Protein AF-A0A8T4SNY5-F1 (afdb_monomer_lite)

Structure (mmCIF, N/CA/C/O backbone):
data_AF-A0A8T4SNY5-F1
#
_entry.id   AF-A0A8T4SNY5-F1
#
loop_
_atom_site.group_PDB
_atom_site.id
_atom_site.type_symbol
_atom_site.label_atom_id
_atom_site.label_alt_id
_atom_site.label_comp_id
_atom_site.label_asym_id
_atom_site.label_entity_id
_atom_site.label_seq_id
_atom_site.pdbx_PDB_ins_code
_atom_site.Cartn_x
_atom_site.Cartn_y
_atom_site.Cartn_z
_atom_site.occupancy
_atom_site.B_iso_or_equiv
_atom_site.auth_seq_id
_atom_site.auth_comp_id
_atom_site.auth_asym_id
_atom_site.auth_atom_id
_atom_site.pdbx_PDB_model_num
ATOM 1 N N . MET A 1 1 ? -15.282 12.375 0.571 1.00 62.53 1 MET A N 1
ATOM 2 C CA . MET A 1 1 ? -14.479 11.291 1.178 1.00 62.53 1 MET A CA 1
ATOM 3 C C . MET A 1 1 ? -13.281 11.057 0.279 1.00 62.53 1 MET A C 1
ATOM 5 O O . MET A 1 1 ? -13.474 11.071 -0.930 1.00 62.53 1 MET A O 1
ATOM 9 N N . MET A 1 2 ? -12.082 10.923 0.847 1.00 80.94 2 MET A N 1
ATOM 10 C CA . MET A 1 2 ? -10.879 10.538 0.097 1.00 80.94 2 MET A CA 1
ATOM 11 C C . MET A 1 2 ? -10.996 9.065 -0.307 1.00 80.94 2 MET A C 1
ATOM 13 O O . MET A 1 2 ? -11.519 8.269 0.476 1.00 80.94 2 MET A O 1
ATOM 17 N N . LYS A 1 3 ? -10.555 8.706 -1.515 1.00 93.56 3 LYS A N 1
ATOM 18 C CA . LYS A 1 3 ? -10.557 7.305 -1.964 1.00 93.56 3 LYS A CA 1
ATOM 19 C C . LYS A 1 3 ? -9.425 6.524 -1.291 1.00 93.56 3 LYS A C 1
ATOM 21 O O . LYS A 1 3 ? -8.374 7.090 -1.001 1.00 93.56 3 LYS A O 1
ATOM 26 N N . THR A 1 4 ? -9.604 5.216 -1.102 1.00 96.06 4 THR A N 1
ATOM 27 C CA . THR A 1 4 ? -8.576 4.334 -0.520 1.00 96.06 4 THR A CA 1
ATOM 28 C C . THR A 1 4 ? -7.262 4.418 -1.301 1.00 96.06 4 THR A C 1
ATOM 30 O O . THR A 1 4 ? -6.211 4.590 -0.695 1.00 96.06 4 THR A O 1
ATOM 33 N N . GLU A 1 5 ? -7.312 4.423 -2.637 1.00 97.00 5 GLU A N 1
ATOM 34 C CA . GLU A 1 5 ? -6.132 4.592 -3.505 1.00 97.00 5 GLU A CA 1
ATOM 35 C C . GLU A 1 5 ? -5.359 5.891 -3.210 1.00 97.00 5 GLU A C 1
ATOM 37 O O . GLU A 1 5 ? -4.147 5.857 -3.009 1.00 97.00 5 GLU A O 1
ATOM 42 N N . GLU A 1 6 ? -6.057 7.026 -3.097 1.00 96.75 6 GLU A N 1
ATOM 43 C CA . GLU A 1 6 ? -5.450 8.330 -2.780 1.00 96.75 6 GLU A CA 1
ATOM 44 C C . GLU A 1 6 ? -4.775 8.312 -1.399 1.00 96.75 6 GLU A C 1
ATOM 46 O O . GLU A 1 6 ? -3.701 8.893 -1.210 1.00 96.75 6 GLU A O 1
ATOM 51 N N . HIS A 1 7 ? -5.368 7.597 -0.437 1.00 96.56 7 HIS A N 1
ATOM 52 C CA . HIS A 1 7 ? -4.779 7.426 0.886 1.00 96.56 7 HIS A CA 1
ATOM 53 C C . HIS A 1 7 ? -3.510 6.564 0.840 1.00 96.56 7 HIS A C 1
ATOM 55 O O . HIS A 1 7 ? -2.498 6.933 1.436 1.00 96.56 7 HIS A O 1
ATOM 61 N N . ILE A 1 8 ? -3.533 5.455 0.095 1.00 97.06 8 ILE A N 1
ATOM 62 C CA . ILE A 1 8 ? -2.361 4.591 -0.095 1.00 97.06 8 ILE A CA 1
ATOM 63 C C . ILE A 1 8 ? -1.219 5.371 -0.754 1.00 97.06 8 ILE A C 1
ATOM 65 O O . ILE A 1 8 ? -0.087 5.305 -0.276 1.00 97.06 8 ILE A O 1
ATOM 69 N N . VAL A 1 9 ? -1.502 6.187 -1.777 1.00 97.00 9 VAL A N 1
ATOM 70 C CA . VAL A 1 9 ? -0.496 7.077 -2.384 1.00 97.00 9 VAL A CA 1
ATOM 71 C C . VAL A 1 9 ? 0.084 8.041 -1.348 1.00 97.00 9 VAL A C 1
ATOM 73 O O . VAL A 1 9 ? 1.300 8.227 -1.297 1.00 97.00 9 VAL A O 1
ATOM 76 N N . SER A 1 10 ? -0.756 8.634 -0.491 1.00 96.19 10 SER A N 1
ATOM 77 C CA . SER A 1 10 ? -0.291 9.518 0.587 1.00 96.19 10 SER A CA 1
ATOM 78 C C . SER A 1 10 ? 0.638 8.798 1.568 1.00 96.19 10 SER A C 1
ATOM 80 O O . SER A 1 10 ? 1.678 9.347 1.931 1.00 96.19 10 SER A O 1
ATOM 82 N N . ILE A 1 11 ? 0.303 7.568 1.965 1.00 96.31 11 ILE A N 1
ATOM 83 C CA . ILE A 1 11 ? 1.137 6.739 2.845 1.00 96.31 11 ILE A CA 1
ATOM 84 C C . ILE A 1 11 ? 2.494 6.464 2.190 1.00 96.31 11 ILE A C 1
ATOM 86 O O . ILE A 1 11 ? 3.530 6.729 2.799 1.00 96.31 11 ILE A O 1
ATOM 90 N N . ILE A 1 12 ? 2.504 6.019 0.932 1.00 96.81 12 ILE A N 1
ATOM 91 C CA . ILE A 1 12 ? 3.743 5.704 0.211 1.00 96.81 12 ILE A CA 1
ATOM 92 C C . ILE A 1 12 ? 4.628 6.953 0.066 1.00 96.81 12 ILE A C 1
ATOM 94 O O . ILE A 1 12 ? 5.826 6.883 0.337 1.00 96.81 12 ILE A O 1
ATOM 98 N N . LYS A 1 13 ? 4.049 8.121 -0.252 1.00 95.25 13 LYS A N 1
ATOM 99 C CA . LYS A 1 13 ? 4.787 9.399 -0.327 1.00 95.25 13 LYS A CA 1
ATOM 100 C C . LYS A 1 13 ? 5.359 9.855 1.019 1.00 95.25 13 LYS A C 1
ATOM 102 O O . LYS A 1 13 ? 6.395 10.513 1.046 1.00 95.25 13 LYS A O 1
ATOM 107 N N . LYS A 1 14 ? 4.706 9.519 2.139 1.00 95.06 14 LYS A N 1
ATOM 108 C CA . LYS A 1 14 ? 5.246 9.764 3.490 1.00 95.06 14 LYS A CA 1
ATOM 109 C C . LYS A 1 14 ? 6.400 8.814 3.824 1.00 95.06 14 LYS A C 1
ATOM 111 O O . LYS A 1 14 ?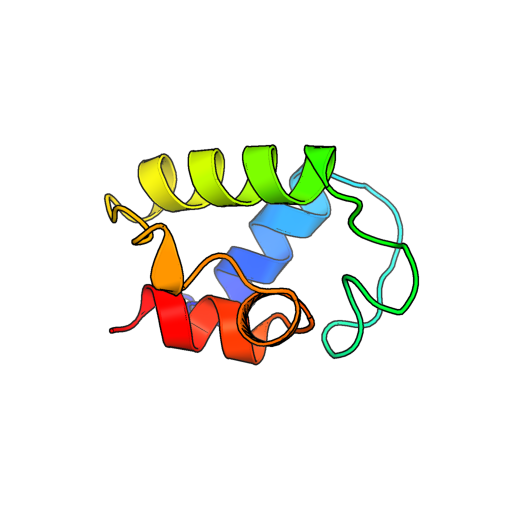 7.291 9.200 4.572 1.00 95.06 14 LYS A O 1
ATOM 116 N N . MET A 1 15 ? 6.387 7.591 3.286 1.00 94.88 15 MET A N 1
ATOM 117 C CA . MET A 1 15 ? 7.459 6.609 3.479 1.00 94.88 15 MET A CA 1
ATOM 118 C C . MET A 1 15 ? 8.702 6.934 2.642 1.00 94.88 15 MET A C 1
ATOM 120 O O . MET A 1 15 ? 9.820 6.816 3.143 1.00 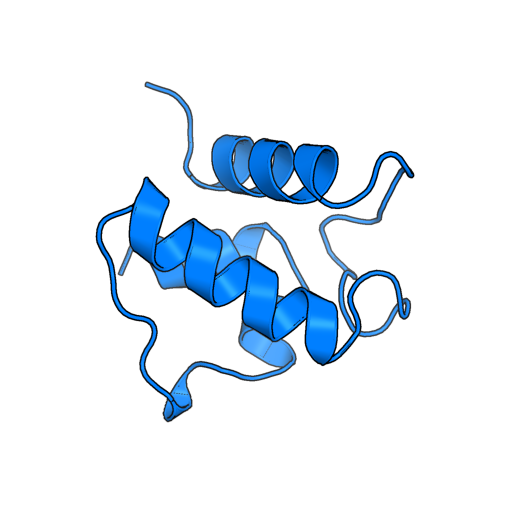94.88 15 MET A O 1
ATOM 124 N N . LYS A 1 16 ? 8.515 7.325 1.375 1.00 93.06 16 LYS A N 1
ATOM 125 C CA . LYS A 1 16 ? 9.591 7.645 0.431 1.00 93.06 16 LYS A CA 1
ATOM 126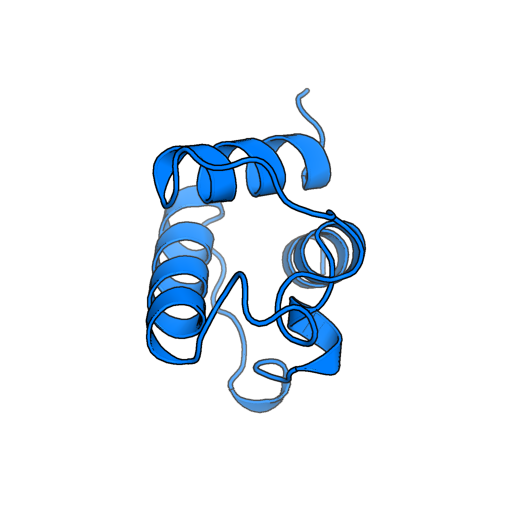 C C . LYS A 1 16 ? 9.222 8.868 -0.405 1.00 93.06 16 LYS A C 1
ATOM 128 O O . LYS A 1 16 ? 8.204 8.882 -1.086 1.00 93.06 16 LYS A O 1
ATOM 133 N N . SER A 1 17 ? 10.102 9.865 -0.402 1.00 87.06 17 SER A N 1
ATOM 134 C CA . SER A 1 17 ? 9.892 11.151 -1.083 1.00 87.06 17 SER A CA 1
ATOM 135 C C . SER A 1 17 ? 10.092 11.110 -2.605 1.00 87.06 17 SER A C 1
ATOM 137 O O . SER A 1 17 ? 9.963 12.143 -3.255 1.00 87.06 17 SER A O 1
ATOM 139 N N . SER A 1 18 ? 10.466 9.961 -3.172 1.00 90.00 18 SER A N 1
ATOM 140 C CA . SER A 1 18 ? 10.726 9.795 -4.606 1.00 90.00 18 SER A CA 1
ATOM 141 C C . SER A 1 18 ? 9.450 9.457 -5.374 1.00 90.00 18 SER A C 1
ATOM 143 O O . SER A 1 18 ? 8.583 8.753 -4.858 1.00 90.00 18 SER A O 1
ATOM 145 N N . ASP A 1 19 ? 9.363 9.919 -6.623 1.00 92.00 19 ASP A N 1
ATOM 146 C CA . ASP A 1 19 ? 8.297 9.513 -7.539 1.00 92.00 19 ASP A CA 1
ATOM 147 C C . ASP A 1 19 ? 8.361 8.006 -7.829 1.00 92.00 19 ASP A C 1
ATOM 149 O O . ASP A 1 19 ? 9.439 7.407 -7.869 1.00 92.00 19 ASP A O 1
ATOM 153 N N . PHE A 1 20 ? 7.196 7.396 -8.040 1.00 95.50 20 PHE A N 1
ATOM 154 C CA . PHE A 1 20 ? 7.051 5.962 -8.263 1.00 95.50 20 PHE A CA 1
ATOM 155 C C . PHE A 1 20 ? 5.946 5.659 -9.273 1.00 95.50 20 PHE A C 1
ATOM 157 O O . PHE A 1 20 ? 5.018 6.446 -9.459 1.00 95.50 20 PHE A O 1
ATOM 164 N N . ASP A 1 21 ? 6.036 4.492 -9.909 1.00 96.50 21 ASP A N 1
ATOM 165 C CA . ASP A 1 21 ? 4.956 3.952 -10.730 1.00 96.50 21 ASP A CA 1
ATOM 166 C C . ASP A 1 21 ? 3.946 3.232 -9.829 1.00 96.50 21 ASP A C 1
ATOM 168 O O . ASP A 1 21 ? 4.236 2.185 -9.246 1.00 96.50 21 ASP A O 1
ATOM 172 N N . GLU A 1 22 ? 2.738 3.783 -9.732 1.00 96.88 22 GLU A N 1
ATOM 173 C CA . GLU A 1 22 ? 1.644 3.222 -8.937 1.00 96.88 22 GLU A CA 1
ATOM 174 C C . GLU A 1 22 ? 1.238 1.804 -9.367 1.00 96.88 22 GLU A C 1
ATOM 176 O O . GLU A 1 22 ? 0.592 1.099 -8.590 1.00 96.88 22 GLU A O 1
ATOM 181 N N . ASN A 1 23 ? 1.603 1.367 -10.578 1.00 97.31 23 ASN A N 1
ATOM 182 C CA . ASN A 1 23 ? 1.332 0.023 -11.097 1.00 97.31 23 ASN A CA 1
ATOM 183 C C . ASN A 1 23 ? 2.490 -0.958 -10.899 1.00 97.31 23 ASN A C 1
ATOM 185 O O . ASN A 1 23 ? 2.336 -2.153 -11.182 1.00 97.31 23 ASN A O 1
ATOM 189 N N . ASN A 1 24 ? 3.643 -0.461 -10.456 1.00 96.62 24 ASN A N 1
ATOM 190 C CA . ASN A 1 24 ? 4.867 -1.230 -10.381 1.00 96.62 24 ASN A CA 1
ATOM 191 C C . ASN A 1 24 ? 5.704 -0.820 -9.166 1.00 96.62 24 ASN A C 1
ATOM 193 O O . ASN A 1 24 ? 6.753 -0.196 -9.295 1.00 96.62 24 ASN A O 1
ATOM 197 N N . LEU A 1 25 ? 5.232 -1.175 -7.975 1.00 97.00 25 LEU A N 1
ATOM 198 C CA . LEU A 1 25 ? 5.882 -0.840 -6.709 1.00 97.00 25 LEU A CA 1
ATOM 199 C C . LEU A 1 25 ? 6.971 -1.847 -6.326 1.00 97.00 25 LEU A C 1
ATOM 201 O O . LEU A 1 25 ? 8.047 -1.447 -5.897 1.00 97.00 25 LEU A O 1
ATOM 205 N N . ILE A 1 26 ? 6.704 -3.147 -6.489 1.00 95.19 26 ILE A N 1
ATOM 206 C CA . ILE A 1 26 ? 7.624 -4.206 -6.053 1.00 95.19 26 ILE A CA 1
ATOM 207 C C . ILE A 1 26 ? 8.574 -4.594 -7.181 1.00 95.19 26 ILE A C 1
ATOM 209 O O . ILE A 1 26 ? 9.785 -4.633 -6.979 1.00 95.19 26 ILE A O 1
ATOM 213 N N . ARG A 1 27 ? 8.063 -4.831 -8.397 1.00 94.31 27 ARG A N 1
ATOM 214 C CA . ARG A 1 27 ? 8.912 -5.300 -9.511 1.00 94.31 27 ARG A CA 1
ATOM 215 C C . ARG A 1 27 ? 9.864 -4.226 -10.031 1.00 94.31 27 ARG A C 1
ATOM 217 O O . ARG A 1 27 ? 10.891 -4.568 -10.605 1.00 94.31 27 ARG A O 1
ATOM 224 N N . SER A 1 28 ? 9.556 -2.944 -9.826 1.00 94.81 28 SER A N 1
ATOM 225 C CA . SER A 1 28 ? 10.497 -1.843 -10.080 1.00 94.81 28 SER A CA 1
ATOM 226 C C . SER A 1 28 ? 11.610 -1.759 -9.031 1.00 94.81 28 SER A C 1
ATOM 228 O O . SER A 1 28 ? 12.583 -1.038 -9.239 1.00 94.81 28 SER A O 1
ATOM 230 N N . GLY A 1 29 ? 11.468 -2.467 -7.905 1.00 94.12 29 GLY A N 1
ATOM 231 C CA . GLY A 1 29 ? 12.338 -2.352 -6.739 1.00 94.12 29 GLY A CA 1
ATOM 232 C C . GLY A 1 29 ? 12.083 -1.101 -5.894 1.00 94.12 29 GLY A C 1
ATOM 233 O O . GLY A 1 29 ? 12.886 -0.799 -5.014 1.00 94.12 29 GLY A O 1
ATOM 234 N N . PHE A 1 30 ? 11.001 -0.352 -6.146 1.00 96.69 30 PHE A N 1
ATOM 235 C CA . PHE A 1 30 ? 10.693 0.858 -5.382 1.00 96.69 30 PHE A CA 1
ATOM 236 C C . PHE A 1 30 ? 10.334 0.555 -3.920 1.00 96.69 30 PHE A C 1
ATOM 238 O O . PHE A 1 30 ? 10.807 1.252 -3.020 1.00 96.69 30 PHE A O 1
ATOM 245 N N . LEU A 1 31 ? 9.536 -0.485 -3.676 1.00 95.94 31 LEU A N 1
ATOM 246 C CA . LEU A 1 31 ? 9.294 -1.051 -2.351 1.00 95.94 31 LEU A CA 1
ATOM 247 C C . LEU A 1 31 ? 10.016 -2.397 -2.251 1.00 95.94 31 LEU A C 1
ATOM 249 O O . LEU A 1 31 ? 9.763 -3.306 -3.043 1.00 95.94 31 LEU A O 1
ATOM 253 N N . ASP A 1 32 ? 10.905 -2.522 -1.271 1.00 94.12 32 ASP A N 1
ATOM 254 C CA . ASP A 1 32 ? 11.547 -3.793 -0.944 1.00 94.12 32 ASP A CA 1
ATOM 255 C C . ASP A 1 32 ? 10.752 -4.574 0.123 1.00 94.12 32 ASP A C 1
ATOM 257 O O . ASP A 1 32 ? 9.644 -4.200 0.526 1.00 94.12 32 ASP A O 1
ATOM 261 N N . SER A 1 33 ? 11.313 -5.688 0.600 1.00 90.38 33 SER A N 1
ATOM 262 C CA . SER A 1 33 ? 10.686 -6.498 1.648 1.00 90.38 33 SER A CA 1
ATOM 263 C C . SER A 1 33 ? 10.518 -5.753 2.976 1.00 90.38 33 SER A C 1
ATOM 265 O O . SER A 1 33 ? 9.536 -5.982 3.674 1.00 90.38 33 SER A O 1
ATOM 267 N N . PHE A 1 34 ? 11.447 -4.867 3.349 1.00 93.56 34 PHE A N 1
ATOM 268 C CA . PHE A 1 34 ? 11.337 -4.082 4.581 1.00 93.56 34 PHE A CA 1
ATOM 269 C C . PHE A 1 34 ? 10.287 -2.982 4.452 1.00 93.56 34 PHE A C 1
ATOM 271 O O . PHE A 1 34 ? 9.536 -2.735 5.398 1.00 93.56 34 PHE A O 1
ATOM 278 N N . ASP A 1 35 ? 10.208 -2.339 3.290 1.00 95.88 35 ASP A N 1
ATOM 279 C CA . ASP A 1 35 ? 9.174 -1.349 3.012 1.00 95.88 35 ASP A CA 1
ATOM 280 C C . ASP A 1 35 ? 7.781 -1.977 3.004 1.00 95.88 35 ASP A C 1
ATOM 282 O O . ASP A 1 35 ? 6.846 -1.380 3.532 1.00 95.88 35 ASP A O 1
ATOM 286 N N . MET A 1 36 ? 7.642 -3.199 2.480 1.00 94.00 36 MET A N 1
ATOM 287 C CA . MET A 1 36 ? 6.373 -3.928 2.503 1.00 94.00 36 MET A CA 1
ATOM 288 C C . MET A 1 36 ? 5.884 -4.168 3.939 1.00 94.00 36 MET A C 1
ATOM 290 O O . MET A 1 36 ? 4.722 -3.899 4.236 1.00 94.00 36 MET A O 1
ATOM 294 N N . ILE A 1 37 ? 6.764 -4.601 4.850 1.00 94.31 37 ILE A N 1
ATOM 295 C CA . ILE A 1 37 ? 6.402 -4.796 6.265 1.00 94.31 37 ILE A CA 1
ATOM 296 C C . ILE A 1 37 ? 5.967 -3.477 6.919 1.00 94.31 37 ILE A C 1
ATOM 298 O O . ILE A 1 37 ? 4.958 -3.449 7.622 1.00 94.31 37 ILE A O 1
ATOM 302 N N . LYS A 1 38 ? 6.668 -2.368 6.645 1.00 96.00 38 LYS A N 1
ATOM 303 C CA . LYS A 1 38 ? 6.270 -1.036 7.139 1.00 96.00 38 LYS A CA 1
ATOM 304 C C . LYS A 1 38 ? 4.916 -0.600 6.582 1.00 96.00 38 LYS A C 1
ATOM 306 O O . LYS A 1 38 ? 4.094 -0.069 7.321 1.00 96.00 38 LYS A O 1
ATOM 311 N N . LEU A 1 39 ? 4.680 -0.820 5.289 1.00 96.31 39 LEU A N 1
ATOM 312 C CA . LEU A 1 39 ? 3.422 -0.468 4.639 1.00 96.31 39 LEU A CA 1
ATOM 313 C C . LEU A 1 39 ? 2.246 -1.225 5.267 1.00 96.31 39 LEU A C 1
ATOM 315 O O . LEU A 1 39 ? 1.205 -0.623 5.517 1.00 96.31 39 LEU A O 1
ATOM 319 N N . ILE A 1 40 ? 2.421 -2.514 5.566 1.00 95.81 40 ILE A N 1
ATOM 320 C CA . ILE A 1 40 ? 1.403 -3.336 6.236 1.00 95.81 40 ILE A CA 1
ATOM 321 C C . ILE A 1 40 ? 1.068 -2.776 7.623 1.00 95.81 40 ILE A C 1
ATOM 323 O O . ILE A 1 40 ? -0.109 -2.647 7.948 1.00 95.81 40 ILE A O 1
ATOM 327 N N . ASP A 1 41 ? 2.076 -2.404 8.414 1.00 95.88 41 ASP A N 1
ATOM 328 C CA . ASP A 1 41 ? 1.881 -1.847 9.761 1.00 95.88 41 ASP A CA 1
ATOM 329 C C . ASP A 1 41 ? 1.146 -0.491 9.738 1.00 95.88 41 ASP A C 1
ATOM 331 O O . ASP A 1 41 ? 0.200 -0.254 10.499 1.00 95.88 41 ASP A O 1
ATOM 335 N N . ILE A 1 42 ? 1.508 0.381 8.787 1.00 96.69 42 ILE A N 1
ATOM 336 C CA . ILE A 1 42 ? 0.834 1.672 8.595 1.00 96.69 42 ILE A CA 1
ATOM 337 C C . ILE A 1 42 ? -0.615 1.462 8.149 1.00 96.69 42 ILE A C 1
ATOM 339 O O . ILE A 1 42 ? -1.516 2.086 8.706 1.00 96.69 42 ILE A O 1
ATOM 343 N N . ILE A 1 43 ? -0.861 0.567 7.186 1.00 96.00 43 ILE A N 1
ATOM 344 C CA . ILE A 1 43 ? -2.220 0.226 6.743 1.00 96.00 43 ILE A CA 1
ATOM 345 C C . ILE A 1 43 ? -3.044 -0.303 7.919 1.00 96.00 43 ILE A C 1
ATOM 347 O O . ILE A 1 43 ? -4.188 0.119 8.103 1.00 96.00 43 ILE A O 1
ATOM 351 N N . ALA A 1 44 ? -2.464 -1.179 8.741 1.00 94.94 44 ALA A N 1
ATOM 352 C CA . ALA A 1 44 ? -3.164 -1.742 9.883 1.00 94.94 44 ALA A CA 1
ATOM 353 C C . ALA A 1 44 ? -3.576 -0.684 10.904 1.00 94.94 44 ALA A C 1
ATOM 355 O O . ALA A 1 44 ? -4.694 -0.730 11.424 1.00 94.94 44 ALA A O 1
ATOM 356 N N . THR A 1 45 ? -2.721 0.311 11.120 1.00 95.88 45 THR A N 1
ATOM 357 C CA . THR A 1 45 ? -2.992 1.426 12.029 1.00 95.88 45 THR A CA 1
ATOM 358 C C . THR A 1 45 ? -4.007 2.419 11.449 1.00 95.88 45 THR A C 1
ATOM 360 O O . THR A 1 45 ? -5.002 2.732 12.105 1.00 95.88 45 THR A O 1
ATOM 363 N N . GLU A 1 46 ? -3.793 2.894 10.218 1.00 95.06 46 GLU A N 1
ATOM 364 C CA . GLU A 1 46 ? -4.605 3.940 9.569 1.00 95.06 46 GLU A CA 1
ATOM 365 C C . GLU A 1 46 ? -6.019 3.447 9.219 1.00 95.06 46 GLU A C 1
ATOM 367 O O . GLU A 1 46 ? -6.999 4.173 9.391 1.00 95.06 46 GLU A O 1
ATOM 372 N N . PHE A 1 47 ? -6.149 2.194 8.770 1.00 94.44 47 PHE A N 1
ATOM 373 C CA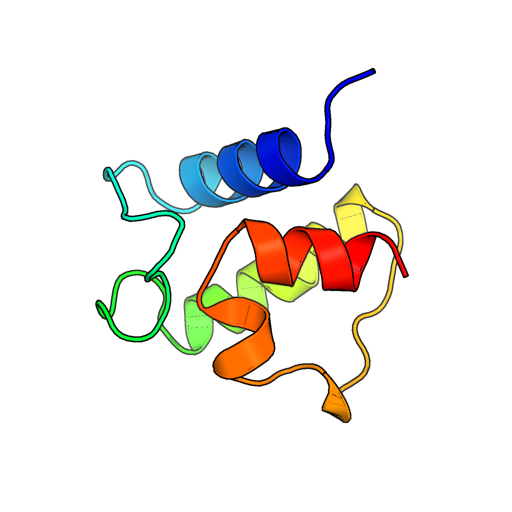 . PHE A 1 47 ? -7.434 1.615 8.362 1.00 94.44 47 PHE A CA 1
ATOM 374 C C . PHE A 1 47 ? -8.071 0.720 9.428 1.00 94.44 47 PHE A C 1
ATOM 376 O O . PHE A 1 47 ? -9.195 0.258 9.231 1.00 94.44 47 PHE A O 1
ATOM 383 N N . LYS A 1 48 ? -7.388 0.473 10.557 1.00 94.31 48 LYS A N 1
ATOM 384 C CA . LYS A 1 48 ? -7.818 -0.477 11.601 1.00 94.31 48 LYS A CA 1
ATOM 385 C C . LYS A 1 48 ? -8.123 -1.874 11.036 1.00 94.31 48 LYS A C 1
ATOM 387 O O . LYS A 1 48 ? -9.096 -2.511 11.443 1.00 94.31 48 LYS A O 1
ATOM 392 N N . LYS A 1 49 ? -7.304 -2.339 10.084 1.00 90.56 49 LYS A N 1
ATOM 393 C CA . LYS A 1 49 ? -7.468 -3.624 9.383 1.00 90.56 49 LYS A CA 1
ATOM 394 C C . LYS A 1 49 ? -6.208 -4.473 9.444 1.00 90.56 49 LYS A C 1
ATOM 396 O O . LYS A 1 49 ? -5.138 -4.026 9.068 1.00 90.56 49 LYS A O 1
ATOM 401 N N . ASN A 1 50 ? -6.343 -5.735 9.826 1.00 90.44 50 ASN A N 1
ATOM 402 C CA . ASN A 1 50 ? -5.227 -6.672 9.743 1.00 90.44 50 ASN A CA 1
ATOM 403 C C . ASN A 1 50 ? -5.172 -7.299 8.351 1.00 90.44 50 ASN A C 1
ATOM 405 O O . ASN A 1 50 ? -6.177 -7.820 7.870 1.00 90.44 50 ASN A O 1
ATOM 409 N N . ILE A 1 51 ? -3.994 -7.281 7.731 1.00 92.44 51 ILE A N 1
ATOM 410 C CA . ILE A 1 51 ? -3.740 -8.025 6.498 1.00 92.44 51 ILE A CA 1
ATOM 411 C C . ILE A 1 51 ? -3.426 -9.474 6.866 1.00 92.44 51 ILE A C 1
ATOM 413 O O . ILE A 1 51 ? -2.526 -9.740 7.664 1.00 92.44 51 ILE A O 1
ATOM 417 N N . GLU A 1 52 ? -4.169 -10.422 6.299 1.00 92.88 52 GLU A N 1
ATOM 418 C CA . GLU A 1 52 ? -3.898 -11.840 6.517 1.00 92.88 52 GLU A CA 1
ATOM 419 C C . GLU A 1 52 ? -2.565 -12.243 5.877 1.00 92.88 52 GLU A C 1
ATOM 421 O O . GLU A 1 52 ? -2.248 -11.828 4.764 1.00 92.88 52 GLU A O 1
ATOM 426 N N . GLY A 1 53 ? -1.806 -13.128 6.533 1.00 92.12 53 GLY A N 1
ATOM 427 C CA . GLY A 1 53 ? -0.498 -13.567 6.030 1.00 92.12 53 GLY A CA 1
ATOM 428 C C . GLY A 1 53 ? -0.532 -14.148 4.610 1.00 92.12 53 GLY A C 1
ATOM 429 O O . GLY A 1 53 ? 0.418 -13.974 3.855 1.00 92.12 53 GLY A O 1
ATOM 430 N N . LYS A 1 54 ? -1.648 -14.777 4.214 1.00 94.06 54 LYS A N 1
ATOM 431 C CA . LYS A 1 54 ? -1.859 -15.316 2.857 1.00 94.06 54 LYS A CA 1
ATOM 432 C C . LYS A 1 54 ? -1.980 -14.231 1.780 1.00 94.06 54 LYS A C 1
ATOM 434 O O . LYS A 1 54 ? -1.731 -14.506 0.611 1.00 94.06 54 LYS A O 1
ATOM 439 N N . ASP A 1 55 ? -2.387 -13.023 2.167 1.00 95.25 55 ASP A N 1
ATOM 440 C CA . ASP A 1 55 ? -2.576 -11.891 1.264 1.00 95.25 55 ASP A CA 1
ATOM 441 C C . ASP A 1 55 ? -1.305 -11.038 1.132 1.00 95.25 55 ASP A C 1
ATOM 443 O O . ASP A 1 55 ? -1.240 -10.171 0.258 1.00 95.25 55 ASP A O 1
ATOM 447 N N . ILE A 1 56 ? -0.271 -11.309 1.934 1.00 93.81 56 ILE A N 1
ATOM 448 C CA . ILE A 1 56 ? 1.048 -10.674 1.833 1.00 93.81 56 ILE A CA 1
ATOM 449 C C . ILE A 1 56 ? 1.818 -11.327 0.682 1.00 93.81 56 ILE A C 1
ATOM 451 O O . ILE A 1 56 ? 2.625 -12.237 0.863 1.00 93.81 56 ILE A O 1
ATOM 455 N N . THR A 1 57 ? 1.523 -10.883 -0.536 1.00 94.62 57 THR A N 1
ATOM 456 C CA . THR A 1 57 ?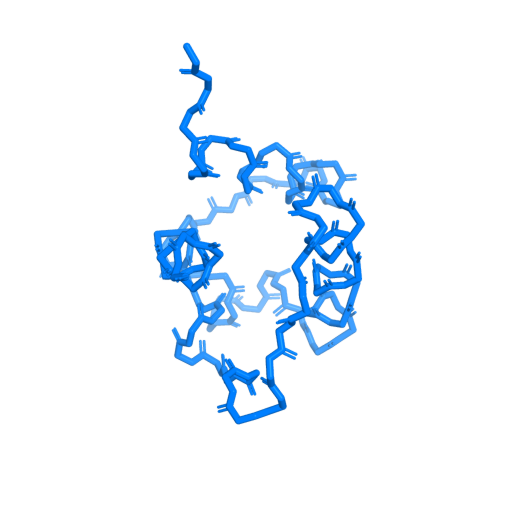 2.148 -11.381 -1.765 1.00 94.62 57 THR A CA 1
ATOM 457 C C . THR A 1 57 ? 2.605 -10.224 -2.639 1.00 94.62 57 THR A C 1
ATOM 459 O O . THR A 1 57 ? 2.012 -9.145 -2.616 1.00 94.62 57 THR A O 1
ATOM 462 N N . GLU A 1 58 ? 3.626 -10.458 -3.467 1.00 94.00 58 GLU A N 1
ATOM 463 C CA . GLU A 1 58 ? 4.041 -9.486 -4.484 1.00 94.00 58 GLU A CA 1
ATOM 464 C C . GLU A 1 58 ? 2.846 -9.041 -5.332 1.00 94.00 58 GLU A C 1
ATOM 466 O O . GLU A 1 58 ? 2.675 -7.852 -5.572 1.00 94.00 58 GLU A O 1
ATOM 471 N N . GLU A 1 59 ? 1.979 -9.973 -5.740 1.00 94.12 59 GLU A N 1
ATOM 472 C CA . GLU A 1 59 ? 0.836 -9.648 -6.587 1.00 94.12 59 GLU A CA 1
ATOM 473 C C . GLU A 1 59 ? -0.084 -8.613 -5.930 1.00 94.12 59 GLU A C 1
ATOM 475 O O . GLU A 1 59 ? -0.430 -7.622 -6.571 1.00 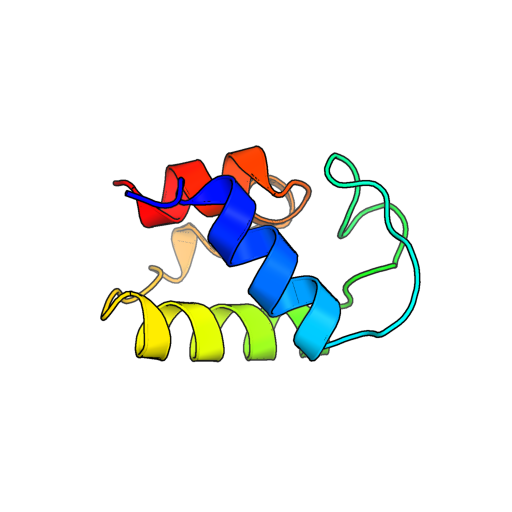94.12 59 GLU A O 1
ATOM 480 N N . ASN A 1 60 ? -0.442 -8.801 -4.658 1.00 95.88 60 ASN A N 1
ATOM 481 C CA . ASN A 1 60 ? -1.335 -7.885 -3.949 1.00 95.88 60 ASN A CA 1
ATOM 482 C C . ASN A 1 60 ? -0.696 -6.518 -3.660 1.00 95.88 60 ASN A C 1
ATOM 484 O O . ASN A 1 60 ? -1.415 -5.524 -3.574 1.00 95.88 60 ASN A O 1
ATOM 488 N N . PHE A 1 61 ? 0.633 -6.454 -3.550 1.00 96.81 61 PHE A N 1
ATOM 489 C CA . PHE A 1 61 ? 1.363 -5.241 -3.170 1.00 96.81 61 PHE A CA 1
ATOM 490 C C . PHE A 1 61 ? 2.066 -4.533 -4.338 1.00 96.81 61 PHE A C 1
ATOM 492 O O . PHE A 1 61 ? 2.609 -3.446 -4.154 1.00 96.81 61 PHE A O 1
ATOM 499 N N . ASN A 1 62 ? 2.040 -5.090 -5.554 1.00 96.75 62 ASN A N 1
ATOM 500 C CA . ASN A 1 62 ? 2.740 -4.496 -6.695 1.00 96.75 62 ASN A CA 1
ATOM 501 C C . ASN A 1 62 ? 2.074 -3.225 -7.244 1.00 96.75 62 ASN A C 1
ATOM 503 O O . ASN A 1 62 ? 2.713 -2.505 -8.006 1.00 96.75 62 ASN A O 1
ATOM 507 N N . SER A 1 63 ? 0.819 -2.929 -6.890 1.00 98.06 63 SER A N 1
ATOM 508 C CA . SER A 1 63 ? 0.177 -1.679 -7.300 1.00 98.06 63 SER A CA 1
ATOM 509 C C . SER A 1 63 ? -0.717 -1.065 -6.231 1.00 98.06 63 SER A C 1
ATOM 511 O O . SER A 1 63 ? -1.358 -1.775 -5.455 1.00 98.06 63 SER A O 1
ATOM 513 N N . VAL A 1 64 ? -0.826 0.265 -6.254 1.00 98.00 64 VAL A N 1
ATOM 514 C CA . VAL A 1 64 ? -1.712 1.056 -5.382 1.00 98.00 64 VAL A CA 1
ATOM 515 C C . VAL A 1 64 ? -3.141 0.532 -5.445 1.00 98.00 64 VAL A C 1
ATOM 517 O O . VAL A 1 64 ? -3.768 0.308 -4.413 1.00 98.00 64 VAL A O 1
ATOM 520 N N . LYS A 1 65 ? -3.639 0.266 -6.656 1.00 97.94 65 LYS A N 1
ATOM 521 C CA . LYS A 1 65 ? -4.991 -0.254 -6.874 1.00 97.94 65 LYS A CA 1
ATOM 522 C C . LYS A 1 65 ? -5.220 -1.607 -6.198 1.00 97.94 65 LYS A C 1
ATOM 524 O O . LYS A 1 65 ? -6.294 -1.850 -5.654 1.00 97.94 65 LYS A O 1
ATOM 529 N N . ARG A 1 66 ? -4.233 -2.507 -6.239 1.00 97.44 66 ARG A N 1
ATOM 530 C CA . ARG A 1 66 ? -4.349 -3.834 -5.614 1.00 97.44 66 ARG A CA 1
ATOM 531 C C . ARG A 1 66 ? -4.278 -3.750 -4.096 1.00 97.44 66 ARG A C 1
ATOM 533 O O . ARG A 1 66 ? -5.081 -4.398 -3.434 1.00 97.44 66 ARG A O 1
ATOM 540 N N . ILE A 1 67 ? -3.410 -2.888 -3.568 1.00 97.12 67 ILE A N 1
ATOM 541 C CA . ILE A 1 67 ? -3.342 -2.605 -2.132 1.00 97.12 67 ILE A CA 1
ATOM 542 C C . ILE A 1 67 ? -4.675 -2.022 -1.654 1.00 97.12 67 ILE A C 1
ATOM 544 O O . ILE A 1 67 ? -5.243 -2.513 -0.687 1.00 97.12 67 ILE A O 1
ATOM 548 N N . ALA A 1 68 ? -5.221 -1.028 -2.358 1.00 96.94 68 ALA A N 1
ATOM 549 C CA . ALA A 1 68 ? -6.515 -0.443 -2.024 1.00 96.94 68 ALA A CA 1
ATOM 550 C C . ALA A 1 68 ? -7.640 -1.489 -2.057 1.00 96.94 68 ALA A C 1
ATOM 552 O O . ALA A 1 68 ? -8.411 -1.584 -1.111 1.00 96.94 68 ALA A O 1
ATOM 553 N N . ALA A 1 69 ? -7.678 -2.343 -3.085 1.00 96.19 69 ALA A N 1
ATOM 554 C CA . ALA A 1 69 ? -8.648 -3.433 -3.162 1.00 96.19 69 ALA A CA 1
ATOM 555 C C . ALA A 1 69 ? -8.495 -4.453 -2.023 1.00 96.19 69 ALA A C 1
ATOM 557 O O . ALA A 1 69 ? -9.493 -5.007 -1.572 1.00 96.19 69 ALA A O 1
ATOM 558 N N . LEU A 1 70 ? -7.270 -4.713 -1.555 1.00 95.31 70 LEU A N 1
ATOM 559 C CA . LEU A 1 70 ? -7.023 -5.560 -0.389 1.00 95.31 70 LEU A CA 1
ATOM 560 C C . LEU A 1 70 ? -7.536 -4.897 0.897 1.00 95.31 70 LEU A C 1
ATOM 562 O O . LEU A 1 70 ? -8.135 -5.568 1.731 1.00 95.31 70 LEU A O 1
ATOM 566 N N . VAL A 1 71 ? -7.336 -3.586 1.029 1.00 94.88 71 VAL A N 1
ATOM 567 C CA . VAL A 1 71 ? -7.802 -2.792 2.170 1.00 94.88 71 VAL A CA 1
ATOM 568 C C . VAL A 1 71 ? -9.317 -2.624 2.175 1.00 94.88 71 VAL A C 1
ATOM 570 O O . VAL A 1 71 ? -9.897 -2.565 3.249 1.00 94.88 71 VAL A O 1
ATOM 573 N N . ASP A 1 72 ? -9.985 -2.572 1.026 1.00 93.62 72 ASP A N 1
ATOM 574 C CA . ASP A 1 72 ? -11.436 -2.354 0.946 1.00 93.62 72 ASP A CA 1
ATOM 575 C C . ASP A 1 72 ? -12.275 -3.631 1.146 1.00 93.62 72 ASP A C 1
ATOM 577 O O . ASP A 1 72 ? -13.488 -3.525 1.332 1.00 93.62 72 ASP A O 1
ATOM 581 N N . ARG A 1 73 ? -11.653 -4.817 1.160 1.00 87.06 73 ARG A N 1
ATOM 582 C CA . ARG A 1 73 ? -12.311 -6.097 1.499 1.00 87.06 73 ARG A CA 1
ATOM 583 C C . ARG A 1 73 ? -12.814 -6.126 2.937 1.00 87.06 73 ARG A C 1
ATOM 585 O O . ARG A 1 73 ? -13.946 -6.605 3.141 1.00 87.06 73 ARG A O 1
#

Sequence (73 aa):
MMKTEEHIVSIIKKMKSSDFDENNLIRSGFLDSFDMIKLIDIIATEFKKNIEGKDITEENFNSVKRIAALVDR

Foldseek 3Di:
DDALLNVLVVVLCVVPVDDDDQQACPVVVVADPVNLVVSQVVLCVVLVDHQDPVCSDCVQPGHSVSVSVSSVD

Radius of gyration: 11.05 Å; chains: 1; bounding box: 27×27×23 Å

Secondary structure (DSSP, 8-state):
---HHHHHHHHHHHH--S---TT-STTTTSS-HHHHHHHHHHHHHHH--PPPGGG-SHHHHSSHHHHHHHHH-

pLDDT: mean 94.31, std 4.66, range [62.53, 98.06]